Protein AF-A0A2T6NBT0-F1 (afdb_monomer_lite)

Structure (mmCIF, N/CA/C/O backbone):
data_AF-A0A2T6NBT0-F1
#
_entry.id   AF-A0A2T6NBT0-F1
#
loop_
_atom_site.group_PDB
_atom_site.id
_atom_site.type_symbol
_atom_site.label_atom_id
_atom_site.label_alt_id
_atom_site.label_comp_id
_atom_site.label_asym_id
_atom_site.label_entity_id
_atom_site.label_seq_id
_atom_site.pdbx_PDB_ins_code
_atom_site.Cartn_x
_atom_site.Cartn_y
_atom_site.Cartn_z
_atom_site.occupancy
_atom_site.B_iso_or_equiv
_atom_site.auth_seq_id
_atom_site.auth_comp_id
_atom_site.auth_asym_id
_atom_site.auth_atom_id
_atom_site.pdbx_PDB_model_num
ATOM 1 N N . MET A 1 1 ? 11.973 -0.550 13.083 1.00 51.56 1 MET A N 1
ATOM 2 C CA . MET A 1 1 ? 11.261 -1.339 12.053 1.00 51.56 1 MET A CA 1
ATOM 3 C C . MET A 1 1 ? 11.761 -0.898 10.683 1.00 51.56 1 MET A C 1
ATOM 5 O O . MET A 1 1 ? 11.747 0.299 10.415 1.00 51.56 1 MET A O 1
ATOM 9 N N . ARG A 1 2 ? 12.298 -1.816 9.867 1.00 59.84 2 ARG A N 1
ATOM 10 C CA . ARG A 1 2 ? 12.825 -1.520 8.521 1.00 59.84 2 ARG A CA 1
ATOM 11 C C . ARG A 1 2 ? 11.633 -1.160 7.626 1.00 59.84 2 ARG A C 1
ATOM 13 O O . ARG A 1 2 ? 10.692 -1.943 7.541 1.00 59.84 2 ARG A O 1
ATOM 20 N N . LYS A 1 3 ? 11.627 0.035 7.029 1.00 66.56 3 LYS A N 1
ATOM 21 C CA . LYS A 1 3 ? 10.566 0.446 6.096 1.00 66.56 3 LYS A CA 1
ATOM 22 C C . LYS A 1 3 ? 10.776 -0.308 4.784 1.00 66.56 3 LYS A C 1
ATOM 24 O O . LYS A 1 3 ? 11.592 0.104 3.967 1.00 66.56 3 LYS A O 1
ATOM 29 N N . LEU A 1 4 ? 10.098 -1.442 4.637 1.00 81.75 4 LEU A N 1
ATOM 30 C CA . LEU A 1 4 ? 10.094 -2.228 3.407 1.00 81.75 4 LEU A CA 1
ATOM 31 C C . LEU A 1 4 ? 9.237 -1.513 2.370 1.00 81.75 4 LEU A C 1
ATOM 33 O O . LEU A 1 4 ? 8.076 -1.209 2.627 1.00 81.75 4 LEU A O 1
ATOM 37 N N . MET A 1 5 ? 9.820 -1.224 1.213 1.00 88.38 5 MET A N 1
ATOM 38 C CA . MET A 1 5 ? 9.069 -0.704 0.078 1.00 88.38 5 MET A CA 1
ATOM 39 C C . MET A 1 5 ? 8.242 -1.848 -0.509 1.00 88.38 5 MET A C 1
ATOM 41 O O . MET A 1 5 ? 8.733 -2.967 -0.639 1.00 88.38 5 MET A O 1
ATOM 45 N N . LEU A 1 6 ? 6.986 -1.584 -0.846 1.00 89.81 6 LEU A N 1
ATOM 46 C CA . LEU A 1 6 ? 6.093 -2.570 -1.443 1.00 89.81 6 LEU A CA 1
ATOM 47 C C . LEU A 1 6 ? 5.867 -2.227 -2.908 1.00 89.81 6 LEU A C 1
ATOM 49 O O . LEU A 1 6 ? 5.612 -1.074 -3.237 1.00 89.81 6 LEU A O 1
ATOM 53 N N . ASP A 1 7 ? 5.931 -3.223 -3.778 1.00 92.00 7 ASP A N 1
ATOM 54 C CA . ASP A 1 7 ? 5.353 -3.167 -5.112 1.00 92.00 7 ASP A CA 1
ATOM 55 C C . ASP A 1 7 ? 3.906 -3.645 -4.989 1.00 92.00 7 ASP A C 1
ATOM 57 O O . ASP A 1 7 ? 3.636 -4.834 -4.797 1.00 92.00 7 ASP A O 1
ATOM 61 N N . LEU A 1 8 ? 2.990 -2.680 -4.979 1.00 92.62 8 LEU A N 1
ATOM 62 C CA . LEU A 1 8 ? 1.580 -2.888 -4.687 1.00 92.62 8 LEU A CA 1
ATOM 63 C C . LEU A 1 8 ? 0.773 -2.787 -5.977 1.00 92.62 8 LEU A C 1
ATOM 65 O O . LEU A 1 8 ? 0.925 -1.816 -6.717 1.00 92.62 8 LEU A O 1
ATOM 69 N N . SER A 1 9 ? -0.109 -3.755 -6.217 1.00 94.25 9 SER A N 1
ATOM 70 C CA . SER A 1 9 ? -1.136 -3.691 -7.257 1.00 94.25 9 SER A CA 1
ATOM 71 C C . SER A 1 9 ? -2.523 -3.727 -6.630 1.00 94.25 9 SER A C 1
ATOM 73 O O . SER A 1 9 ? -2.818 -4.623 -5.841 1.00 94.25 9 SER A O 1
ATOM 75 N N . TRP A 1 10 ? -3.388 -2.786 -6.990 1.00 93.94 10 TRP A N 1
ATOM 76 C CA . TRP A 1 10 ? -4.743 -2.679 -6.448 1.00 93.94 10 TRP A CA 1
ATOM 77 C C . TRP A 1 10 ? -5.731 -2.198 -7.507 1.00 93.94 10 TRP A C 1
ATOM 79 O O . TRP A 1 10 ? -5.329 -1.640 -8.525 1.00 93.94 10 TRP A O 1
ATOM 89 N N . HIS A 1 11 ? -7.021 -2.411 -7.266 1.00 93.94 11 HIS A N 1
ATOM 90 C CA . HIS A 1 11 ? -8.084 -1.808 -8.067 1.00 93.94 11 HIS A CA 1
ATOM 91 C C . HIS A 1 11 ? -8.618 -0.541 -7.395 1.00 93.94 11 HIS A C 1
ATOM 93 O O . HIS A 1 11 ? -8.766 -0.486 -6.170 1.00 93.94 11 HIS A O 1
ATOM 99 N N . ASP A 1 12 ? -8.924 0.481 -8.186 1.00 88.25 12 ASP A N 1
ATOM 100 C CA . ASP A 1 12 ? -9.664 1.644 -7.701 1.00 88.25 12 ASP A CA 1
ATOM 101 C C . ASP A 1 12 ? -11.180 1.363 -7.625 1.00 88.25 12 ASP A C 1
ATOM 103 O O . ASP A 1 12 ? -11.638 0.225 -7.734 1.00 88.25 12 ASP A O 1
ATOM 107 N N . GLU A 1 13 ? -11.977 2.408 -7.401 1.00 84.62 13 GLU A N 1
ATOM 108 C CA . GLU A 1 13 ? -13.443 2.310 -7.364 1.00 84.62 13 GLU A CA 1
ATOM 109 C C . GLU A 1 13 ? -14.065 1.968 -8.716 1.00 84.62 13 GLU A C 1
ATOM 111 O O . GLU A 1 13 ? -15.103 1.308 -8.751 1.00 84.62 13 GLU A O 1
ATOM 116 N N . ALA A 1 14 ? -13.427 2.371 -9.815 1.00 89.25 14 ALA A N 1
ATOM 117 C CA . ALA A 1 14 ? -13.866 2.046 -11.164 1.00 89.25 14 ALA A CA 1
ATOM 118 C C . ALA A 1 14 ? -13.408 0.649 -11.633 1.00 89.25 14 ALA A C 1
ATOM 120 O O . ALA A 1 14 ? -13.774 0.226 -12.730 1.00 89.25 14 ALA A O 1
ATOM 121 N N . GLY A 1 15 ? -12.629 -0.081 -10.822 1.00 87.19 15 GLY A N 1
ATOM 122 C CA . GLY A 1 15 ? -12.081 -1.396 -11.169 1.00 87.19 15 GLY A CA 1
ATOM 123 C C . GLY A 1 15 ? -10.822 -1.339 -12.043 1.00 87.19 15 GLY A C 1
ATOM 124 O O . GLY A 1 15 ? -10.377 -2.364 -12.558 1.00 87.19 15 GLY A O 1
ATOM 125 N N . VAL A 1 16 ? -10.226 -0.161 -12.217 1.00 90.62 16 VAL A N 1
ATOM 126 C CA . VAL A 1 16 ? -8.964 0.037 -12.930 1.00 90.62 16 VAL A CA 1
ATOM 127 C C . VAL A 1 16 ? -7.816 -0.482 -12.072 1.00 90.62 16 VAL A C 1
ATOM 129 O O . VAL A 1 16 ? -7.685 -0.129 -10.900 1.00 90.62 16 VAL A O 1
ATOM 132 N N . LYS A 1 17 ? -6.960 -1.326 -12.660 1.00 91.81 17 LYS A N 1
ATOM 133 C CA . LYS A 1 17 ? -5.769 -1.857 -11.988 1.00 91.81 17 LYS A CA 1
ATOM 134 C C . LYS A 1 17 ? -4.666 -0.802 -11.974 1.00 91.81 17 LYS A C 1
ATOM 136 O O . LYS A 1 17 ? -4.162 -0.406 -13.023 1.00 91.81 17 LYS A O 1
ATOM 141 N N . TYR A 1 18 ? -4.245 -0.422 -10.779 1.00 90.50 18 TYR A N 1
ATOM 142 C CA . TYR A 1 18 ? -3.066 0.388 -10.520 1.00 90.50 18 TYR A CA 1
ATOM 143 C C . TYR A 1 18 ? -1.941 -0.491 -9.990 1.00 90.50 18 TYR A C 1
ATOM 145 O O . TYR A 1 18 ? -2.181 -1.490 -9.312 1.00 90.50 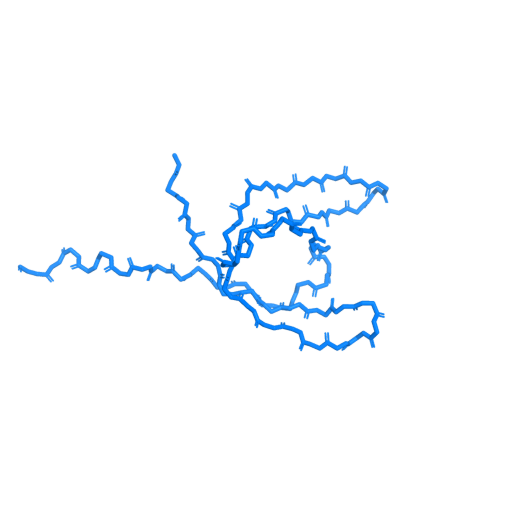18 TYR A O 1
ATOM 153 N N . ARG A 1 19 ? -0.702 -0.119 -10.312 1.00 91.56 19 ARG A N 1
ATOM 154 C CA . ARG A 1 19 ? 0.503 -0.731 -9.754 1.00 91.56 19 ARG A CA 1
ATOM 155 C C . ARG A 1 19 ? 1.529 0.350 -9.470 1.00 91.56 19 ARG A C 1
ATOM 157 O O . ARG A 1 19 ? 1.897 1.096 -10.376 1.00 91.56 19 ARG A O 1
ATOM 164 N N . ALA A 1 20 ? 2.000 0.424 -8.233 1.00 90.69 20 ALA A N 1
ATOM 165 C CA . ALA A 1 20 ? 2.998 1.401 -7.833 1.00 90.69 20 ALA A CA 1
ATOM 166 C C . ALA A 1 20 ? 3.898 0.862 -6.724 1.00 90.69 20 ALA A C 1
ATOM 168 O O . ALA A 1 20 ? 3.491 0.036 -5.907 1.00 90.69 20 ALA A O 1
ATOM 169 N N . ARG A 1 21 ? 5.123 1.395 -6.665 1.00 91.06 21 ARG A N 1
ATOM 170 C CA . ARG A 1 21 ? 5.988 1.184 -5.508 1.00 91.06 21 ARG A CA 1
ATOM 171 C C . ARG A 1 21 ? 5.673 2.214 -4.440 1.00 91.06 21 ARG A C 1
ATOM 173 O O . ARG A 1 21 ? 5.808 3.416 -4.670 1.00 91.06 21 ARG A O 1
ATOM 180 N N . VAL A 1 22 ? 5.293 1.726 -3.276 1.00 91.25 22 VAL A N 1
ATOM 181 C CA . VAL A 1 22 ? 4.763 2.520 -2.177 1.00 91.25 22 VAL A CA 1
ATOM 182 C C . VAL A 1 22 ? 5.487 2.168 -0.889 1.00 91.25 22 VAL A C 1
ATOM 184 O O . VAL A 1 22 ? 6.014 1.068 -0.728 1.00 91.25 22 VAL A O 1
ATOM 187 N N . LEU A 1 23 ? 5.522 3.107 0.045 1.00 91.69 23 LEU A N 1
ATOM 188 C CA . LEU A 1 23 ? 6.029 2.858 1.382 1.00 91.69 23 LEU A CA 1
ATOM 189 C C . LEU A 1 23 ? 4.834 2.668 2.325 1.00 91.69 23 LEU A C 1
ATOM 191 O O . LEU A 1 23 ? 4.118 3.641 2.562 1.00 91.69 23 LEU A O 1
ATOM 195 N N . PRO A 1 24 ? 4.589 1.458 2.851 1.00 91.06 24 PRO A N 1
ATOM 196 C CA . PRO A 1 24 ? 3.537 1.236 3.829 1.00 91.06 24 PRO A CA 1
ATOM 197 C C . PRO A 1 24 ? 3.875 2.010 5.107 1.00 91.06 24 PRO A C 1
ATOM 199 O O . PRO A 1 24 ? 5.001 1.951 5.609 1.00 91.06 24 PRO A O 1
ATOM 202 N N . ILE A 1 25 ? 2.907 2.773 5.602 1.00 91.88 25 ILE A N 1
ATOM 203 C CA . ILE A 1 25 ? 3.026 3.547 6.837 1.00 91.88 25 ILE A CA 1
ATOM 204 C C . ILE A 1 25 ? 2.319 2.808 7.965 1.00 91.88 25 ILE A C 1
ATOM 206 O O . ILE A 1 25 ? 2.947 2.544 8.985 1.00 91.88 25 ILE A O 1
ATOM 210 N N . ASP A 1 26 ? 1.036 2.497 7.776 1.00 91.69 26 ASP A N 1
ATOM 211 C CA . ASP A 1 26 ? 0.173 1.933 8.814 1.00 91.69 26 ASP A CA 1
ATOM 212 C C . ASP A 1 26 ? -1.040 1.219 8.192 1.00 91.69 26 ASP A C 1
ATOM 214 O O . ASP A 1 26 ? -1.322 1.394 7.004 1.00 91.69 26 ASP A O 1
ATOM 218 N N . VAL A 1 27 ? -1.773 0.441 8.987 1.00 92.69 27 VAL A N 1
ATOM 219 C CA . VAL A 1 27 ? -3.052 -0.161 8.598 1.00 92.69 27 VAL A CA 1
ATOM 220 C C . VAL A 1 27 ? -4.123 0.325 9.562 1.00 92.69 27 VAL A C 1
ATOM 222 O O . VAL A 1 27 ? -4.085 0.047 10.756 1.00 92.69 27 VAL A O 1
ATOM 225 N N . VAL A 1 28 ? -5.114 1.033 9.028 1.00 93.94 28 VAL A N 1
ATOM 226 C CA . VAL A 1 28 ? -6.204 1.610 9.815 1.00 93.94 28 VAL A CA 1
ATOM 227 C C . VAL A 1 28 ? -7.522 0.928 9.481 1.00 9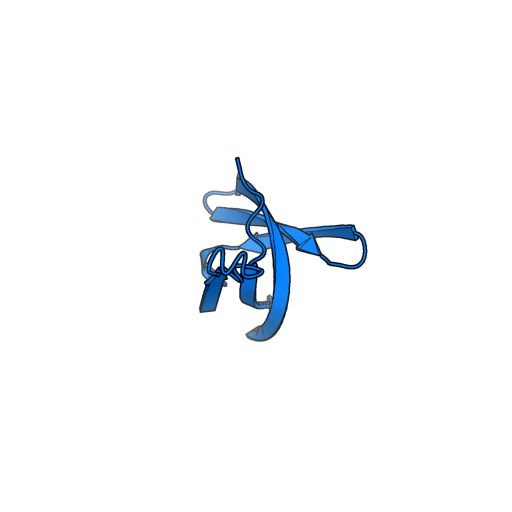3.94 28 VAL A C 1
ATOM 229 O O . VAL A 1 28 ? -7.823 0.652 8.322 1.00 93.94 28 VAL A O 1
ATOM 232 N N . THR A 1 29 ? -8.343 0.675 10.499 1.00 93.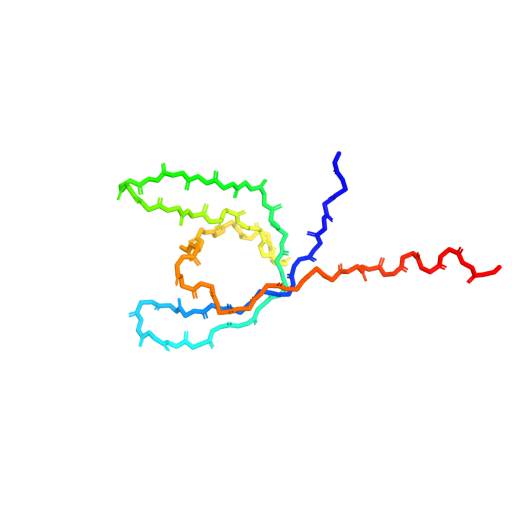44 29 THR A N 1
ATOM 233 C CA . THR A 1 29 ? -9.715 0.188 10.310 1.00 93.44 29 THR A CA 1
ATOM 234 C C . THR A 1 29 ? -10.687 1.357 10.407 1.00 93.44 29 THR A C 1
ATOM 236 O O . THR A 1 29 ? -10.733 2.054 11.420 1.00 93.44 29 THR A O 1
ATOM 239 N N . ARG A 1 30 ? -11.493 1.573 9.367 1.00 92.44 30 ARG A N 1
ATOM 240 C CA . ARG A 1 30 ? -12.543 2.598 9.332 1.00 92.44 30 ARG A CA 1
ATOM 241 C C . ARG A 1 30 ? -13.780 2.025 8.659 1.00 92.44 30 ARG A C 1
ATOM 243 O O . ARG A 1 30 ? -13.667 1.330 7.663 1.00 92.44 30 ARG A O 1
ATOM 250 N N . ASP A 1 31 ? -14.961 2.313 9.200 1.00 88.44 31 ASP A N 1
ATOM 251 C CA . ASP A 1 31 ? -16.231 1.851 8.616 1.00 88.44 31 ASP A CA 1
ATOM 252 C C . ASP A 1 31 ? -16.281 0.323 8.381 1.00 88.44 31 ASP A C 1
ATOM 254 O O . ASP A 1 31 ? -16.765 -0.166 7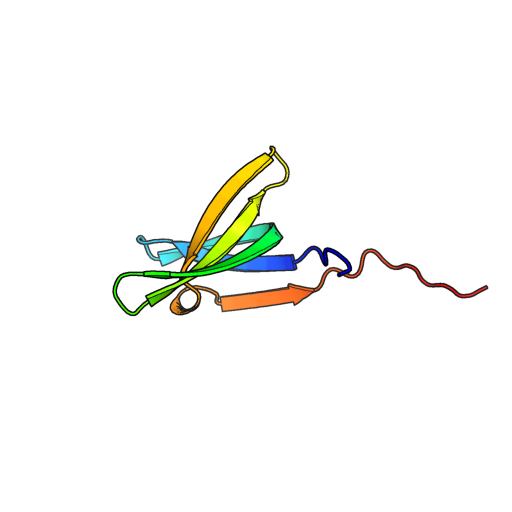.369 1.00 88.44 31 ASP A O 1
ATOM 258 N N . ARG A 1 32 ? -15.716 -0.454 9.321 1.00 90.31 32 ARG A N 1
ATOM 259 C CA . ARG A 1 32 ? -15.555 -1.923 9.228 1.00 90.31 32 ARG A CA 1
ATOM 260 C C . ARG A 1 32 ? -14.717 -2.424 8.041 1.00 90.31 32 ARG A C 1
ATOM 262 O O . ARG A 1 32 ? -14.727 -3.619 7.767 1.00 90.31 32 ARG A O 1
ATOM 269 N N . ALA A 1 33 ? -13.980 -1.547 7.369 1.00 92.50 33 ALA A N 1
ATOM 270 C CA . ALA A 1 33 ? -13.027 -1.905 6.332 1.00 92.50 33 ALA A CA 1
ATOM 271 C C . ALA A 1 33 ? -11.600 -1.543 6.757 1.00 92.50 33 ALA A C 1
ATOM 273 O O . ALA A 1 33 ? -11.366 -0.565 7.470 1.00 92.50 33 ALA A O 1
ATOM 274 N N . GLU A 1 34 ? -10.640 -2.339 6.303 1.00 94.56 34 GLU A N 1
ATOM 275 C CA . GLU A 1 34 ? -9.219 -2.121 6.553 1.00 94.56 34 GLU A CA 1
ATOM 276 C C . GLU A 1 34 ? -8.584 -1.369 5.382 1.00 94.56 34 GLU A C 1
ATOM 278 O O . GLU A 1 34 ? -8.835 -1.670 4.209 1.00 94.56 34 GLU A O 1
ATOM 283 N N . PHE A 1 35 ? -7.746 -0.388 5.709 1.00 94.12 35 PHE A N 1
ATOM 284 C CA . PHE A 1 35 ? -7.059 0.474 4.759 1.00 94.12 35 PHE A CA 1
ATOM 285 C C . PHE A 1 35 ? -5.566 0.505 5.062 1.00 94.12 35 PHE A C 1
ATOM 287 O O . PHE A 1 35 ? -5.156 0.789 6.185 1.00 94.12 35 PHE A O 1
ATOM 294 N N . LEU A 1 36 ? -4.755 0.274 4.037 1.00 92.69 36 LEU A N 1
ATOM 295 C CA . LEU A 1 36 ? -3.315 0.436 4.073 1.00 92.69 36 LEU A CA 1
ATOM 296 C C . LEU A 1 36 ? -3.001 1.898 3.772 1.00 92.69 36 LEU A C 1
ATOM 298 O O . LEU A 1 36 ? -3.227 2.371 2.657 1.00 92.69 36 LEU A O 1
ATOM 302 N N . VAL A 1 37 ? -2.479 2.606 4.768 1.00 93.50 37 VAL A N 1
ATOM 303 C CA . VAL A 1 37 ? -1.930 3.947 4.595 1.00 93.50 37 VAL A CA 1
ATOM 304 C C . VAL A 1 37 ? -0.539 3.799 4.009 1.00 93.50 37 VAL A C 1
ATOM 306 O O . VAL A 1 37 ? 0.335 3.155 4.592 1.00 93.50 37 VAL A O 1
ATOM 309 N N . LEU A 1 38 ? -0.328 4.402 2.851 1.00 92.25 38 LEU A N 1
ATOM 310 C CA . LEU A 1 38 ? 0.901 4.302 2.091 1.00 92.25 38 LEU A CA 1
ATOM 311 C C . LEU A 1 38 ? 1.388 5.682 1.666 1.00 92.25 38 LEU A C 1
ATOM 313 O O . LEU A 1 38 ? 0.616 6.623 1.497 1.00 92.25 38 LEU A O 1
ATOM 317 N N . LYS A 1 39 ? 2.701 5.806 1.513 1.00 91.69 39 LYS A N 1
ATOM 318 C CA . LYS A 1 39 ? 3.356 6.987 0.964 1.00 91.69 39 LYS A CA 1
ATOM 319 C C . LYS A 1 39 ? 3.870 6.671 -0.428 1.00 91.69 39 LYS A C 1
ATOM 321 O O . LYS A 1 39 ? 4.661 5.742 -0.603 1.00 91.69 39 LYS A O 1
ATOM 326 N N . GLN A 1 40 ? 3.440 7.456 -1.402 1.00 87.75 40 GLN A N 1
ATOM 327 C CA . GLN A 1 40 ? 3.926 7.384 -2.771 1.00 87.75 40 GLN A CA 1
ATOM 328 C C . GLN A 1 40 ? 5.301 8.052 -2.912 1.00 87.75 40 GLN A C 1
ATOM 330 O O . GLN A 1 40 ? 5.784 8.748 -2.012 1.00 87.75 40 GLN A O 1
ATOM 335 N N . LYS A 1 41 ? 5.956 7.839 -4.059 1.00 83.75 41 LYS A N 1
ATOM 336 C CA . LYS A 1 41 ? 7.297 8.381 -4.334 1.00 83.75 41 LYS A CA 1
ATOM 337 C C . LYS A 1 41 ? 7.323 9.913 -4.393 1.00 83.75 41 LYS A C 1
ATOM 339 O O . LYS A 1 41 ? 8.342 10.497 -4.035 1.00 83.75 41 LYS A O 1
ATOM 344 N N . ASP A 1 42 ? 6.235 10.556 -4.818 1.00 85.56 42 ASP A N 1
ATOM 345 C CA . ASP A 1 42 ? 6.121 12.023 -4.828 1.00 85.56 42 ASP A CA 1
ATOM 346 C C . ASP A 1 42 ? 5.970 12.610 -3.411 1.00 85.56 42 ASP A C 1
ATOM 348 O O . ASP A 1 42 ? 6.189 13.798 -3.193 1.00 85.56 42 ASP A O 1
ATOM 352 N N . GLY A 1 43 ? 5.664 11.759 -2.430 1.00 86.62 43 GLY A N 1
ATOM 353 C CA . GLY A 1 43 ? 5.458 12.142 -1.044 1.00 86.62 43 GLY A CA 1
ATOM 354 C C . GLY A 1 43 ? 3.993 12.196 -0.624 1.00 86.62 43 GLY A C 1
ATOM 355 O O . GLY A 1 43 ? 3.757 12.263 0.586 1.00 86.62 43 GLY A O 1
ATOM 356 N N . ALA A 1 44 ? 3.045 12.103 -1.563 1.00 89.38 44 ALA A N 1
ATOM 357 C CA . ALA A 1 44 ? 1.625 11.977 -1.276 1.00 89.38 44 ALA A CA 1
ATOM 358 C C . ALA A 1 44 ? 1.334 10.771 -0.379 1.00 89.38 44 ALA A C 1
ATOM 360 O O . ALA A 1 44 ? 1.894 9.682 -0.545 1.00 89.38 44 ALA A O 1
ATOM 361 N N . ILE A 1 45 ? 0.443 10.992 0.585 1.00 91.75 45 ILE A N 1
ATOM 362 C CA . ILE A 1 45 ? -0.101 9.942 1.437 1.00 91.75 45 ILE A CA 1
ATOM 363 C C . ILE A 1 45 ? -1.449 9.537 0.864 1.00 91.75 45 ILE A C 1
ATOM 365 O O . ILE A 1 45 ? -2.319 10.383 0.669 1.00 91.75 45 ILE A O 1
ATOM 369 N N . GLU A 1 46 ? -1.618 8.245 0.629 1.00 91.25 46 GLU A N 1
ATOM 370 C CA . GLU A 1 46 ? -2.861 7.660 0.147 1.00 91.25 46 GLU A CA 1
ATOM 371 C C . GLU A 1 46 ? -3.266 6.488 1.043 1.00 91.25 46 GLU A C 1
ATOM 373 O O . GLU A 1 46 ? -2.444 5.905 1.751 1.00 91.25 46 GLU A O 1
ATOM 378 N N . SER A 1 47 ? -4.553 6.156 1.036 1.00 92.62 47 SER A N 1
ATOM 379 C CA . SER A 1 47 ? -5.104 5.012 1.752 1.00 92.62 47 SER A CA 1
ATOM 380 C C . SER A 1 47 ? -5.815 4.084 0.780 1.00 92.62 47 SER A C 1
ATOM 382 O O . SER A 1 47 ? -6.817 4.472 0.178 1.00 92.62 47 SER A O 1
ATOM 384 N N . VAL A 1 48 ? -5.338 2.849 0.670 1.00 91.06 48 VAL A N 1
ATOM 385 C CA . VAL A 1 48 ? -5.907 1.834 -0.223 1.00 91.06 48 VAL A CA 1
ATOM 386 C C . VAL A 1 48 ? -6.599 0.766 0.612 1.00 91.06 48 VAL A C 1
ATOM 388 O O . VAL A 1 48 ? -6.028 0.264 1.576 1.00 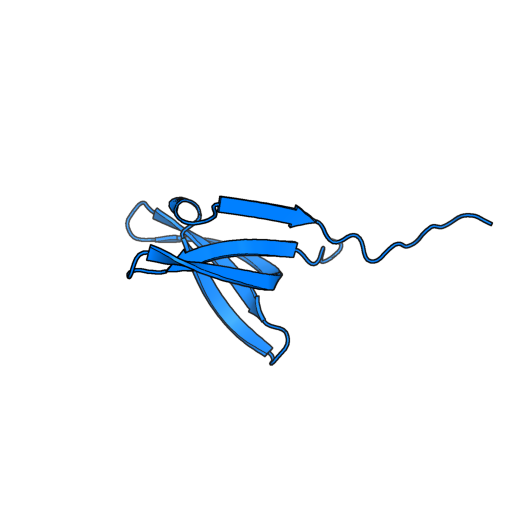91.06 48 VAL A O 1
ATOM 391 N N . ARG A 1 49 ? -7.837 0.400 0.262 1.00 92.88 49 ARG A N 1
ATOM 392 C CA . ARG A 1 49 ? -8.550 -0.698 0.937 1.00 92.88 49 ARG A CA 1
ATOM 393 C C . ARG A 1 49 ? -7.812 -2.014 0.737 1.00 92.88 49 ARG A C 1
ATOM 395 O O . ARG A 1 49 ? -7.518 -2.361 -0.403 1.00 92.88 49 ARG A O 1
ATOM 402 N N . LEU A 1 50 ? -7.610 -2.773 1.814 1.00 92.38 50 LEU A N 1
ATOM 403 C CA . LEU A 1 50 ? -6.921 -4.067 1.749 1.00 92.38 50 LEU A CA 1
ATOM 404 C C . LEU A 1 50 ? -7.637 -5.048 0.816 1.00 92.38 50 LEU A C 1
ATOM 406 O O . LEU A 1 50 ? -6.997 -5.694 0.000 1.00 92.38 50 LEU A O 1
ATOM 410 N N . ASP A 1 51 ? -8.967 -5.071 0.872 1.00 91.62 51 ASP A N 1
ATOM 411 C CA . ASP A 1 51 ? -9.827 -5.898 0.013 1.00 91.62 51 ASP A CA 1
ATOM 412 C C . ASP A 1 51 ? -9.657 -5.623 -1.497 1.00 91.62 51 ASP A C 1
ATOM 414 O O . ASP A 1 51 ? -9.968 -6.467 -2.329 1.00 91.62 51 ASP A O 1
ATOM 418 N N . ARG A 1 52 ? -9.126 -4.451 -1.874 1.00 91.81 52 ARG A N 1
ATOM 419 C CA . ARG A 1 52 ? -8.877 -4.095 -3.280 1.00 91.81 52 ARG A CA 1
ATOM 420 C C . ARG A 1 52 ? -7.449 -4.366 -3.737 1.00 91.81 52 ARG A C 1
ATOM 422 O O . ARG A 1 52 ? -7.146 -4.165 -4.915 1.00 91.81 52 ARG A O 1
ATOM 429 N N . ILE A 1 53 ? -6.570 -4.782 -2.831 1.00 92.94 53 ILE A N 1
ATOM 430 C CA . ILE A 1 53 ? -5.197 -5.150 -3.160 1.00 92.94 53 ILE A CA 1
ATOM 431 C C . ILE A 1 53 ? -5.230 -6.516 -3.840 1.00 92.94 53 ILE A C 1
ATOM 433 O O . ILE A 1 53 ? -5.725 -7.493 -3.290 1.00 92.94 53 ILE A O 1
ATOM 437 N N . VAL A 1 54 ? -4.684 -6.573 -5.049 1.00 93.44 54 VAL A N 1
ATOM 438 C CA . VAL A 1 54 ? -4.581 -7.805 -5.837 1.00 93.44 54 VAL A CA 1
ATOM 439 C C . VAL A 1 54 ? -3.281 -8.522 -5.503 1.00 93.44 54 VAL A C 1
ATOM 441 O O . VAL A 1 54 ? -3.257 -9.733 -5.315 1.00 93.44 54 VAL A O 1
ATOM 444 N N . GLU A 1 55 ? -2.186 -7.765 -5.441 1.00 92.06 55 GLU A N 1
ATOM 445 C CA . GLU A 1 55 ? -0.834 -8.287 -5.263 1.00 92.06 55 GLU A CA 1
ATOM 446 C C . GLU A 1 55 ? -0.022 -7.300 -4.418 1.00 92.06 55 GLU A C 1
ATOM 448 O O . GLU A 1 55 ? -0.076 -6.090 -4.648 1.00 92.06 55 GLU A O 1
ATOM 453 N N . ALA A 1 56 ? 0.751 -7.806 -3.459 1.00 90.19 56 ALA A N 1
ATOM 454 C CA . ALA A 1 56 ? 1.671 -7.011 -2.654 1.00 90.19 56 ALA A CA 1
ATOM 455 C C . ALA A 1 56 ? 2.993 -7.766 -2.510 1.00 90.19 56 ALA A C 1
ATOM 457 O O . ALA A 1 56 ? 3.053 -8.809 -1.860 1.00 90.19 56 ALA A O 1
ATOM 458 N N . TYR A 1 57 ? 4.053 -7.230 -3.108 1.00 89.31 57 TYR A N 1
ATOM 459 C CA . TYR A 1 57 ? 5.389 -7.809 -3.020 1.00 89.31 57 TYR A CA 1
ATOM 460 C C . TYR A 1 57 ? 6.308 -6.873 -2.253 1.00 89.31 57 TYR A C 1
ATOM 462 O O . TYR A 1 57 ? 6.383 -5.682 -2.545 1.00 89.31 57 TYR A O 1
ATOM 470 N N . SER A 1 58 ? 7.047 -7.404 -1.285 1.00 86.88 58 SER A N 1
ATOM 471 C CA . SER A 1 58 ? 8.147 -6.669 -0.673 1.00 86.88 58 SER A CA 1
ATOM 472 C C . SER A 1 58 ? 9.263 -6.492 -1.694 1.00 86.88 58 SER A C 1
ATOM 474 O O . SER A 1 58 ? 9.881 -7.465 -2.123 1.00 86.88 58 SER A O 1
ATOM 476 N N . VAL A 1 59 ? 9.530 -5.245 -2.069 1.00 81.62 59 VAL A N 1
ATOM 477 C CA . VAL A 1 59 ? 10.746 -4.881 -2.785 1.00 81.62 59 VAL A CA 1
ATOM 478 C C . VAL A 1 59 ? 11.815 -4.744 -1.719 1.00 81.62 59 VAL A C 1
ATOM 480 O O . VAL A 1 59 ? 11.991 -3.684 -1.114 1.00 81.62 59 VAL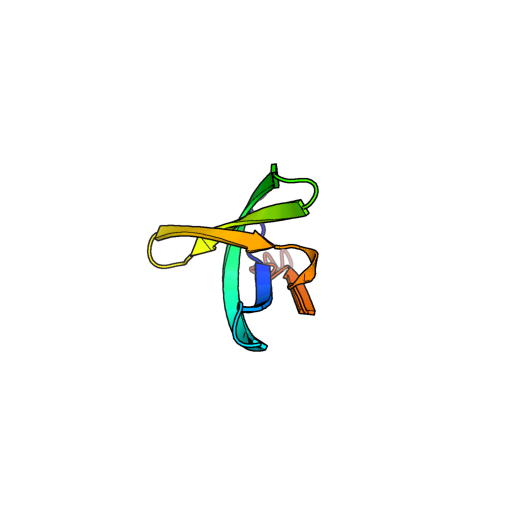 A O 1
ATOM 483 N N . ASP A 1 60 ? 12.495 -5.851 -1.445 1.00 70.81 60 ASP A N 1
ATOM 484 C CA . ASP A 1 60 ? 13.779 -5.765 -0.775 1.00 70.81 60 ASP A CA 1
ATOM 485 C C . ASP A 1 60 ? 14.696 -5.008 -1.741 1.00 70.81 60 ASP A C 1
ATOM 487 O O . ASP A 1 60 ? 15.066 -5.508 -2.805 1.00 70.81 60 ASP A O 1
ATOM 491 N N . SER A 1 61 ? 14.967 -3.735 -1.443 1.00 56.75 61 SER A N 1
ATOM 492 C CA . SER A 1 61 ? 16.116 -3.057 -2.032 1.00 56.75 61 SER A CA 1
ATOM 493 C C . SER A 1 61 ? 17.318 -3.826 -1.523 1.00 56.75 61 SER A C 1
ATOM 495 O O . SER A 1 61 ? 17.768 -3.548 -0.416 1.00 56.75 61 SER A O 1
ATOM 497 N N . GLY A 1 62 ? 17.735 -4.837 -2.286 1.00 48.06 62 GLY A N 1
ATOM 498 C CA . GLY A 1 62 ? 18.743 -5.804 -1.890 1.00 48.06 62 GLY A CA 1
ATOM 499 C C . GLY A 1 62 ? 19.918 -5.140 -1.192 1.00 48.06 62 GLY A C 1
ATOM 500 O O . GLY A 1 62 ? 20.799 -4.590 -1.845 1.00 48.06 62 GLY A O 1
ATOM 501 N N . GLU A 1 63 ? 19.974 -5.272 0.130 1.00 48.66 63 GLU A N 1
ATOM 502 C CA . GLU A 1 63 ? 21.253 -5.564 0.756 1.00 48.66 63 GLU A CA 1
ATOM 503 C C . GLU A 1 63 ? 21.494 -7.044 0.475 1.00 48.66 63 GLU A C 1
ATOM 505 O O . GLU A 1 63 ? 21.242 -7.913 1.308 1.00 48.66 63 GLU A O 1
ATOM 510 N N . SER A 1 64 ? 21.961 -7.331 -0.744 1.00 42.78 64 SER A N 1
ATOM 511 C CA . SER A 1 64 ? 22.755 -8.529 -0.966 1.00 42.78 64 SER A CA 1
ATOM 512 C C . SER A 1 64 ? 24.051 -8.297 -0.198 1.00 42.78 64 SER A C 1
ATOM 514 O O . SER A 1 64 ? 25.009 -7.724 -0.704 1.00 42.78 64 SER A O 1
ATOM 516 N N . LEU A 1 65 ? 24.012 -8.633 1.086 1.00 53.88 65 LEU A N 1
ATOM 517 C CA . LEU A 1 65 ? 25.126 -8.578 2.018 1.00 53.88 65 LEU A CA 1
ATOM 518 C C . LEU A 1 65 ? 25.971 -9.845 1.809 1.00 53.88 65 LEU A C 1
ATOM 520 O O . LEU A 1 65 ? 26.011 -10.697 2.683 1.00 53.88 65 LEU A O 1
ATOM 524 N N . LEU A 1 66 ? 26.534 -9.999 0.607 1.00 56.00 66 LEU A N 1
ATOM 525 C CA . LEU A 1 66 ? 27.528 -10.997 0.174 1.00 56.00 66 LEU A CA 1
ATOM 526 C C . LEU A 1 66 ? 28.197 -10.348 -1.059 1.00 56.00 66 LEU A C 1
ATOM 528 O O . LEU A 1 66 ? 27.485 -10.056 -2.020 1.00 56.00 66 LEU A O 1
ATOM 532 N N . ASP A 1 67 ? 29.470 -9.960 -1.091 1.00 41.66 67 ASP A N 1
ATOM 533 C CA . ASP A 1 67 ? 30.710 -10.578 -0.598 1.00 41.66 67 ASP A CA 1
ATOM 534 C C . ASP A 1 67 ? 31.750 -9.476 -0.289 1.00 41.66 67 ASP A C 1
ATOM 536 O O . ASP A 1 67 ? 31.799 -8.490 -1.069 1.00 41.66 67 ASP A O 1
#

pLDDT: mean 84.68, std 14.21, range [41.66, 94.56]

Sequence (67 aa):
MRKLMLDLSWHDEAGVKYRARVLPIDVVTRDRAEFLVLKQKDGAIESVRLDRIVEAYSVDSGESLLD

Secondary structure (DSSP, 8-state):
----EEEEEEE-TT--EEEEEEEEEEEEEETTEEEEEEE-TTS-EEEEEGGGEEEEEEE--------

Radius of gyration: 13.25 Å; chains: 1; bounding box: 47×23×25 Å

Foldseek 3Di:
DDFFWKFWWFADPVRDIDTATWTFDDWDADPNWIWTFTAGPVGDTDTHTPVGIPDIDGPPPDPPVDD